Protein AF-A0A7V5QH76-F1 (afdb_monomer)

Solvent-accessible surface area (backbone atoms only — not comparable to full-atom values): 6100 Å² total; per-residue (Å²): 134,87,78,76,75,94,70,87,76,80,83,79,79,64,77,46,56,71,69,58,46,51,49,42,50,50,49,54,52,46,54,76,76,41,87,66,52,73,68,56,45,51,52,41,51,54,44,53,42,47,49,68,42,62,81,48,74,62,44,54,76,70,50,43,54,50,47,53,51,54,59,68,55,67,49,94,91,52,93,72,47,74,65,56,57,50,48,49,52,54,53,48,47,42,49,60,70,77,114

Mean predicted aligned error: 13.27 Å

Structure (mmCIF, N/CA/C/O backbone):
data_AF-A0A7V5QH76-F1
#
_entry.id   AF-A0A7V5QH76-F1
#
loop_
_atom_site.group_PDB
_atom_site.id
_atom_site.type_symbol
_atom_site.label_atom_id
_atom_site.label_alt_id
_atom_site.label_comp_id
_atom_site.label_asym_id
_atom_site.label_entity_id
_atom_site.label_seq_id
_atom_site.pdbx_PDB_ins_code
_atom_site.Cartn_x
_atom_site.Cartn_y
_atom_site.Cartn_z
_atom_site.occupancy
_atom_site.B_iso_or_equiv
_atom_site.auth_seq_id
_atom_site.auth_comp_id
_atom_site.auth_asym_id
_atom_site.auth_atom_id
_atom_site.pdbx_PDB_model_num
ATOM 1 N N . MET A 1 1 ? -36.792 8.369 13.057 1.00 39.12 1 MET A N 1
ATOM 2 C CA . MET A 1 1 ? -35.332 8.163 13.099 1.00 39.12 1 MET A CA 1
ATOM 3 C C . MET A 1 1 ? -35.024 7.132 12.037 1.00 39.12 1 MET A C 1
ATOM 5 O O . MET A 1 1 ? -35.362 5.971 12.222 1.00 39.12 1 MET A O 1
ATOM 9 N N . GLU A 1 2 ? -34.558 7.583 10.876 1.00 41.00 2 GLU A N 1
ATOM 10 C CA . GLU A 1 2 ? -34.213 6.697 9.765 1.00 41.00 2 GLU A CA 1
ATOM 11 C C . GLU A 1 2 ? -33.007 5.837 10.158 1.00 41.00 2 GLU A C 1
ATOM 13 O O . GLU A 1 2 ? -31.936 6.345 10.489 1.00 41.00 2 GLU A O 1
ATOM 18 N N . ASN A 1 3 ? -33.230 4.522 10.181 1.00 43.25 3 ASN A N 1
ATOM 19 C CA . ASN A 1 3 ? -32.194 3.508 10.299 1.00 43.25 3 ASN A CA 1
ATOM 20 C C . ASN A 1 3 ? -31.355 3.553 9.020 1.00 43.25 3 ASN A C 1
ATOM 22 O O . ASN A 1 3 ? -31.809 3.091 7.975 1.00 43.25 3 ASN A O 1
ATOM 26 N N . PHE A 1 4 ? -30.144 4.102 9.094 1.00 47.25 4 PHE A N 1
ATOM 27 C CA . PHE A 1 4 ? -29.165 3.912 8.027 1.00 47.25 4 PHE A CA 1
ATOM 28 C C . PHE A 1 4 ? -28.899 2.401 7.877 1.00 47.25 4 PHE A C 1
ATOM 30 O O . PHE A 1 4 ? -28.579 1.754 8.880 1.00 47.25 4 PHE A O 1
ATOM 37 N N . PRO A 1 5 ? -29.059 1.813 6.677 1.00 43.94 5 PRO A N 1
ATOM 38 C CA . PRO A 1 5 ? -28.852 0.385 6.477 1.00 43.94 5 PRO A CA 1
ATOM 39 C C . PRO A 1 5 ? -27.377 0.040 6.705 1.00 43.94 5 PRO A C 1
ATOM 41 O O . PRO A 1 5 ? -26.477 0.668 6.152 1.00 43.94 5 PRO A O 1
ATOM 44 N N . LYS A 1 6 ? -27.143 -0.961 7.557 1.00 52.66 6 LYS A N 1
ATOM 45 C CA . LYS A 1 6 ? -25.824 -1.422 8.021 1.00 52.66 6 LYS A CA 1
ATOM 46 C C . LYS A 1 6 ? -25.120 -2.363 7.026 1.00 52.66 6 LYS A C 1
ATOM 48 O O . LYS A 1 6 ? -24.166 -3.040 7.384 1.00 52.66 6 LYS A O 1
ATOM 53 N N . GLU A 1 7 ? -25.601 -2.425 5.794 1.00 58.88 7 GLU A N 1
ATOM 54 C CA . GLU A 1 7 ? -25.184 -3.352 4.740 1.00 58.88 7 GLU A CA 1
ATOM 55 C C . GLU A 1 7 ? -25.118 -2.483 3.475 1.00 58.88 7 GLU A C 1
ATOM 57 O O . GLU A 1 7 ? -26.094 -1.810 3.160 1.00 58.88 7 GLU A O 1
ATOM 62 N N . TYR A 1 8 ? -23.991 -2.255 2.803 1.00 41.72 8 TYR A N 1
ATOM 63 C CA . TYR A 1 8 ? -23.102 -3.208 2.147 1.00 41.72 8 TYR A CA 1
ATOM 64 C C . TYR A 1 8 ? -21.677 -2.625 2.102 1.00 41.72 8 TYR A C 1
ATOM 66 O O . TYR A 1 8 ? -21.413 -1.703 1.333 1.00 41.72 8 TYR A O 1
ATOM 74 N N . TYR A 1 9 ? -20.747 -3.180 2.874 1.00 46.94 9 TYR A N 1
ATOM 75 C CA . TYR A 1 9 ? -19.341 -3.189 2.471 1.00 46.94 9 TYR A CA 1
ATOM 76 C C . TYR A 1 9 ? -18.992 -4.649 2.221 1.00 46.94 9 TYR A C 1
ATOM 78 O O . TYR A 1 9 ? -19.159 -5.492 3.099 1.00 46.94 9 TYR A O 1
ATOM 86 N N . ASP A 1 10 ? -18.616 -4.953 0.982 1.00 45.78 10 ASP A N 1
ATOM 87 C CA . ASP A 1 10 ? -18.180 -6.279 0.571 1.00 45.78 10 ASP A CA 1
ATOM 88 C C . ASP A 1 10 ? -16.944 -6.628 1.419 1.00 45.78 10 ASP A C 1
ATOM 90 O O . ASP A 1 10 ? -15.870 -6.066 1.228 1.00 45.78 10 ASP A O 1
ATOM 94 N N . TYR A 1 11 ? -17.104 -7.506 2.414 1.00 47.59 11 TYR A N 1
ATOM 95 C CA . TYR A 1 11 ? -16.035 -7.960 3.320 1.00 47.59 11 TYR A CA 1
ATOM 96 C C . TYR A 1 11 ? -14.951 -8.793 2.605 1.00 47.59 11 TYR A C 1
ATOM 98 O O . TYR A 1 11 ? -14.116 -9.428 3.250 1.00 47.59 11 TYR A O 1
ATOM 106 N N . LYS A 1 12 ? -14.950 -8.824 1.269 1.00 48.75 12 LYS A N 1
ATOM 107 C CA . LYS A 1 12 ? -13.903 -9.458 0.481 1.00 48.75 12 LYS A CA 1
ATOM 108 C C . LYS A 1 12 ? -12.732 -8.486 0.323 1.00 48.75 12 LYS A C 1
ATOM 110 O O . LYS A 1 12 ? -12.777 -7.562 -0.478 1.00 48.75 12 LYS A O 1
ATOM 115 N N . GLU A 1 13 ? -11.688 -8.767 1.107 1.00 55.28 13 GLU A N 1
ATOM 116 C CA . GLU A 1 13 ? -10.290 -8.339 0.920 1.00 55.28 13 GLU A CA 1
ATOM 117 C C . GLU A 1 13 ? -9.880 -6.953 1.454 1.00 55.28 13 GLU A C 1
ATOM 119 O O . GLU A 1 13 ? -9.063 -6.269 0.841 1.00 55.28 13 GLU A O 1
ATOM 124 N N . SER A 1 14 ? -10.344 -6.546 2.645 1.00 58.44 14 SER A N 1
ATOM 125 C CA . SER A 1 14 ? -9.541 -5.581 3.417 1.00 58.44 14 SER A CA 1
ATOM 126 C C . SER A 1 14 ? -8.420 -6.329 4.148 1.00 58.44 14 SER A C 1
ATOM 128 O O . SER A 1 14 ? -8.718 -7.287 4.862 1.00 58.44 14 SER A O 1
ATOM 130 N N . PRO A 1 15 ? -7.145 -5.920 4.011 1.00 68.19 15 PRO A N 1
ATOM 131 C CA . PRO A 1 15 ? -6.042 -6.501 4.779 1.00 68.1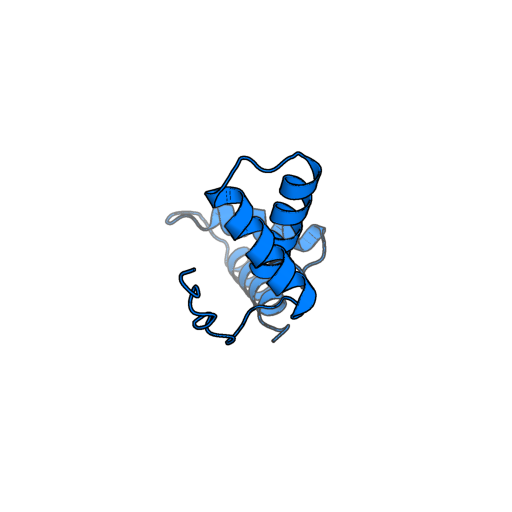9 15 PRO A CA 1
ATOM 132 C C . PRO A 1 15 ? -6.048 -6.060 6.254 1.00 68.19 15 PRO A C 1
ATOM 134 O O . PRO A 1 15 ? -5.203 -6.506 7.028 1.00 68.19 15 PRO A O 1
ATOM 137 N N . LEU A 1 16 ? -6.964 -5.166 6.649 1.00 76.81 16 LEU A N 1
ATOM 138 C CA . LEU A 1 16 ? -7.105 -4.705 8.025 1.00 76.81 16 LEU A CA 1
ATOM 139 C C . LEU A 1 16 ? -7.876 -5.710 8.891 1.00 76.81 16 LEU A C 1
ATOM 141 O O . LEU A 1 16 ? -8.855 -6.299 8.427 1.00 76.81 16 LEU A O 1
ATOM 145 N N . PRO A 1 17 ? -7.512 -5.858 10.177 1.00 80.62 17 PRO A N 1
ATOM 146 C CA . PRO A 1 17 ? -8.362 -6.553 11.128 1.00 80.62 17 PRO A CA 1
ATOM 147 C C . PRO A 1 17 ? -9.703 -5.811 11.306 1.00 80.62 17 PRO A C 1
ATOM 149 O O . PRO A 1 17 ? -9.763 -4.589 11.133 1.00 80.62 17 PRO A O 1
ATOM 152 N N . PRO A 1 18 ? -10.782 -6.517 11.697 1.00 81.12 18 PRO A N 1
ATOM 153 C CA . PRO A 1 18 ? -12.136 -5.956 11.750 1.00 81.12 18 PRO A CA 1
ATOM 154 C C . PRO A 1 18 ? -12.267 -4.679 12.589 1.00 81.12 18 PRO A C 1
ATOM 156 O O . PRO A 1 18 ? -12.987 -3.764 12.200 1.00 81.12 18 PRO A O 1
ATOM 159 N N . GLU A 1 19 ? -11.552 -4.597 13.713 1.00 85.06 19 GLU A N 1
ATOM 160 C CA . GLU A 1 19 ? -11.568 -3.433 14.610 1.00 85.06 19 GLU A CA 1
ATOM 161 C C . GLU A 1 19 ? -10.957 -2.189 13.943 1.00 85.06 19 GLU A C 1
ATOM 163 O O . GLU A 1 19 ? -11.548 -1.113 13.968 1.00 85.06 19 GLU A O 1
ATOM 168 N N . GLU A 1 20 ? -9.815 -2.343 13.265 1.00 85.56 20 GLU A N 1
ATOM 169 C CA . GLU A 1 20 ? -9.154 -1.255 12.530 1.00 85.56 20 GLU A CA 1
ATOM 170 C C . GLU A 1 20 ? -9.950 -0.837 11.285 1.00 85.56 20 GLU A C 1
ATOM 172 O O . GLU A 1 20 ? -9.956 0.335 10.902 1.00 85.56 20 GLU A O 1
ATOM 177 N N . GLN A 1 21 ? -10.659 -1.777 10.658 1.00 82.50 21 GLN A N 1
ATOM 178 C CA . GLN A 1 21 ? -11.542 -1.479 9.536 1.00 82.50 21 GLN A CA 1
ATOM 179 C C . GLN A 1 21 ? -12.799 -0.713 9.981 1.00 82.50 21 GLN A C 1
ATOM 181 O O . GLN A 1 21 ? -13.210 0.240 9.313 1.00 82.50 21 GLN A O 1
ATOM 186 N N . GLU A 1 22 ? -13.403 -1.092 11.112 1.00 87.81 22 GLU A N 1
ATOM 187 C CA . GLU A 1 22 ? -14.519 -0.352 11.711 1.00 87.81 22 GLU A CA 1
ATOM 188 C C . GLU A 1 22 ? -14.085 1.067 12.109 1.00 87.81 22 GLU A C 1
ATOM 190 O O . GLU A 1 22 ? -14.791 2.037 11.822 1.00 87.81 22 GLU A O 1
ATOM 195 N N . GLU A 1 23 ? -12.884 1.209 12.672 1.00 90.38 23 GLU A N 1
ATOM 196 C CA . GLU A 1 23 ? -12.291 2.502 13.010 1.00 90.38 23 GLU A CA 1
ATOM 197 C C . GLU A 1 23 ? -12.082 3.387 11.766 1.00 90.38 23 GLU A C 1
ATOM 199 O O . GLU A 1 23 ? -12.509 4.545 11.743 1.00 90.38 23 GLU A O 1
ATOM 204 N N . LEU A 1 24 ? -11.512 2.837 10.687 1.00 90.50 24 LEU A N 1
ATOM 205 C CA . LEU A 1 24 ? -11.330 3.552 9.421 1.00 90.50 24 LEU A CA 1
ATOM 206 C C . LEU A 1 24 ? -12.667 4.008 8.822 1.00 90.50 24 LEU A C 1
ATOM 208 O O . LEU A 1 24 ? -12.781 5.134 8.331 1.00 90.50 24 LEU A O 1
ATOM 212 N N . ASN A 1 25 ? -13.694 3.162 8.880 1.00 87.31 25 ASN A N 1
ATOM 213 C CA . ASN A 1 25 ? -15.030 3.500 8.394 1.00 87.31 25 ASN A CA 1
ATOM 214 C C . ASN A 1 25 ? -15.692 4.602 9.231 1.00 87.31 25 ASN A C 1
ATOM 216 O O . ASN A 1 25 ? -16.319 5.504 8.667 1.00 87.31 25 ASN A O 1
ATOM 220 N N . ASN A 1 26 ? -15.508 4.583 10.552 1.00 90.62 26 ASN A N 1
ATOM 221 C CA . ASN A 1 26 ? -15.959 5.667 11.420 1.00 90.62 26 ASN A CA 1
ATOM 222 C C . ASN A 1 26 ? -15.259 6.987 11.072 1.00 90.62 26 ASN A C 1
ATOM 224 O O . ASN A 1 26 ? -15.930 8.005 10.919 1.00 90.62 26 ASN A O 1
ATOM 228 N N . LEU A 1 27 ? -13.943 6.977 10.846 1.00 92.62 27 LEU A N 1
ATOM 229 C CA . LEU A 1 27 ? -13.198 8.175 10.441 1.00 92.62 27 LEU A CA 1
ATOM 230 C C . LEU A 1 27 ? -13.641 8.705 9.067 1.00 92.62 27 LEU A C 1
ATOM 232 O O . LEU A 1 27 ? -13.805 9.915 8.907 1.00 92.62 27 LEU A O 1
ATOM 236 N N . ARG A 1 28 ? -13.915 7.821 8.094 1.00 89.38 28 ARG A N 1
ATOM 237 C CA . ARG A 1 28 ? -14.511 8.198 6.794 1.00 89.38 28 ARG A CA 1
ATOM 238 C C . ARG A 1 28 ? -15.847 8.900 6.978 1.00 89.38 28 ARG A C 1
ATOM 240 O O . ARG A 1 28 ? -16.090 9.928 6.357 1.00 89.38 28 ARG A O 1
ATOM 247 N N . ARG A 1 29 ? -16.706 8.354 7.839 1.00 89.62 29 ARG A N 1
ATOM 248 C CA . ARG A 1 29 ? -18.013 8.937 8.136 1.00 89.62 29 ARG A CA 1
ATOM 249 C C . ARG A 1 29 ? -17.875 10.315 8.785 1.00 89.62 29 ARG A C 1
ATOM 251 O O . ARG A 1 29 ? -18.506 11.256 8.318 1.00 89.62 29 ARG A O 1
ATOM 258 N N . ILE A 1 30 ? -17.005 10.457 9.785 1.00 88.75 30 ILE A N 1
ATOM 259 C CA . ILE A 1 30 ? -16.745 11.747 10.439 1.00 88.75 30 ILE A CA 1
ATOM 260 C C . ILE A 1 30 ? -16.257 12.774 9.416 1.00 88.75 30 ILE A C 1
ATOM 262 O O . ILE A 1 30 ? -16.730 13.902 9.454 1.00 88.75 30 ILE A O 1
ATOM 266 N N . GLN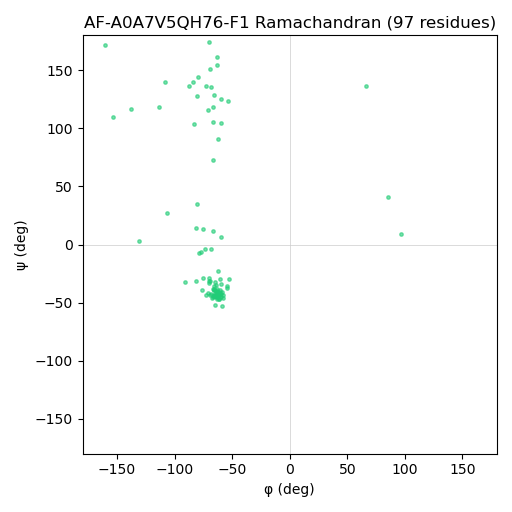 A 1 31 ? -15.395 12.388 8.469 1.00 85.19 31 GLN A N 1
ATOM 267 C CA . GLN A 1 31 ? -14.900 13.274 7.409 1.00 85.19 31 GLN A CA 1
ATOM 268 C C . GLN A 1 31 ? -16.020 13.836 6.509 1.00 85.19 31 GLN A C 1
ATOM 270 O O . GLN A 1 31 ? -15.885 14.939 5.980 1.00 85.19 31 GLN A O 1
ATOM 275 N N . PHE A 1 32 ? -17.127 13.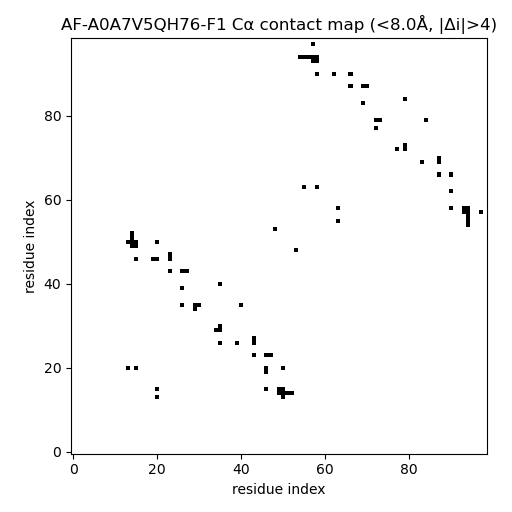103 6.333 1.00 85.38 32 PHE A N 1
ATOM 276 C CA . PHE A 1 32 ? -18.314 13.607 5.632 1.00 85.38 32 PHE A CA 1
ATOM 277 C C . PHE A 1 32 ? -19.132 14.590 6.477 1.00 85.38 32 PHE A C 1
ATOM 279 O O . PHE A 1 32 ? -19.802 15.458 5.921 1.00 85.38 32 PHE A O 1
ATOM 286 N N . GLU A 1 33 ? -19.103 14.448 7.802 1.00 90.25 33 GLU A N 1
ATOM 287 C CA . GLU A 1 33 ? -19.892 15.258 8.734 1.00 90.25 33 GLU A CA 1
ATOM 288 C C . GLU A 1 33 ? -19.134 16.520 9.199 1.00 90.25 33 GLU A C 1
ATOM 290 O O . GLU A 1 33 ? -19.756 17.556 9.438 1.00 90.25 33 GLU A O 1
ATOM 295 N N . ARG A 1 34 ? -17.798 16.461 9.314 1.00 90.62 34 ARG A N 1
ATOM 296 C CA . ARG A 1 34 ? -16.922 17.567 9.733 1.00 90.62 34 ARG A CA 1
ATOM 297 C C . ARG A 1 34 ? -15.461 17.368 9.318 1.00 90.62 34 ARG A C 1
ATOM 299 O O . ARG A 1 34 ? -15.039 16.290 8.916 1.00 90.62 34 ARG A O 1
ATOM 306 N N . GLU A 1 35 ? -14.653 18.407 9.512 1.00 92.38 35 GLU A N 1
ATOM 307 C CA . GLU A 1 35 ? -13.198 18.293 9.403 1.00 92.38 35 GLU A CA 1
ATOM 308 C C . GLU A 1 35 ? -12.621 17.426 10.542 1.00 92.38 35 GLU A C 1
ATOM 310 O O . GLU A 1 35 ? -13.020 17.545 11.710 1.00 92.38 35 GLU A O 1
ATOM 315 N N . LEU A 1 36 ? -11.695 16.528 10.184 1.00 92.62 36 LEU A N 1
ATOM 316 C CA . LEU A 1 36 ? -10.953 15.698 11.134 1.00 92.62 36 LEU A CA 1
ATOM 317 C C . LEU A 1 36 ? -9.930 16.558 11.871 1.00 92.62 36 LEU A C 1
ATOM 319 O O . LEU A 1 36 ? -9.208 17.339 11.248 1.00 92.62 36 LEU A O 1
ATOM 323 N N . ASN A 1 37 ? -9.828 16.373 13.185 1.00 92.75 37 ASN A N 1
ATOM 324 C CA . ASN A 1 37 ? -8.745 16.978 13.947 1.00 92.75 37 ASN A CA 1
ATOM 325 C C . ASN A 1 37 ? -7.397 16.305 13.612 1.00 92.75 37 ASN A C 1
ATOM 327 O O . ASN A 1 37 ? -7.331 15.334 12.855 1.00 92.75 37 ASN A O 1
ATOM 331 N N . GLU A 1 38 ? -6.301 16.834 14.154 1.00 90.38 38 GLU A N 1
ATOM 332 C CA . GLU A 1 38 ? -4.955 16.346 13.842 1.00 90.38 38 GLU A CA 1
ATOM 333 C C . GLU A 1 38 ? -4.762 14.854 14.168 1.00 90.38 38 GLU A C 1
ATOM 335 O O . GLU A 1 38 ? -4.241 14.114 13.333 1.00 90.38 38 GLU A O 1
ATOM 340 N N . GLU A 1 39 ? -5.239 14.392 15.325 1.00 92.31 39 GLU A N 1
ATOM 341 C CA . GLU A 1 39 ? -5.128 12.992 15.754 1.00 92.31 39 GLU A CA 1
ATOM 342 C C . GLU A 1 39 ? -5.976 12.061 14.876 1.00 92.31 39 GLU A C 1
ATOM 344 O O . GLU A 1 39 ? -5.487 11.045 14.379 1.00 92.31 39 GLU A O 1
ATOM 349 N N . GLU A 1 40 ? -7.223 12.445 14.599 1.00 91.31 40 GLU A N 1
ATOM 350 C CA . GLU A 1 40 ? -8.135 11.715 13.713 1.00 91.31 40 GLU A CA 1
ATOM 351 C C . GLU A 1 40 ? -7.575 11.616 12.293 1.00 91.31 40 GLU A C 1
ATOM 353 O O . GLU A 1 40 ? -7.673 10.577 11.640 1.00 91.31 40 GLU A O 1
ATOM 358 N N . ARG A 1 41 ? -6.948 12.691 11.811 1.00 89.69 41 ARG A N 1
ATOM 359 C CA . ARG A 1 41 ? -6.333 12.741 10.487 1.00 89.69 41 ARG A CA 1
ATOM 360 C C . ARG A 1 41 ? -5.103 11.842 10.403 1.00 89.69 41 ARG A C 1
ATOM 362 O O . ARG A 1 41 ? -4.949 11.141 9.405 1.00 89.69 41 ARG A O 1
ATOM 369 N N . GLN A 1 42 ? -4.244 11.840 11.422 1.00 89.75 42 GLN A N 1
ATOM 370 C CA . GLN A 1 42 ? -3.096 10.928 11.491 1.00 89.75 42 GLN A CA 1
ATOM 371 C C . GLN A 1 42 ? -3.560 9.472 11.504 1.00 89.75 42 GLN A C 1
ATOM 373 O O . GLN A 1 42 ? -3.090 8.660 10.705 1.00 89.75 42 GLN A O 1
ATOM 378 N N . ARG A 1 43 ? -4.554 9.160 12.340 1.00 87.81 43 ARG A N 1
ATOM 379 C CA . ARG A 1 43 ? -5.107 7.812 12.458 1.00 87.81 43 ARG A CA 1
ATOM 380 C C . ARG A 1 43 ? -5.775 7.342 11.166 1.00 87.81 43 ARG A C 1
ATOM 382 O O . ARG A 1 43 ? -5.545 6.222 10.718 1.00 87.81 43 ARG A O 1
ATOM 389 N N . PHE A 1 44 ? -6.517 8.229 10.505 1.00 90.81 44 PHE A N 1
ATOM 390 C CA . PHE A 1 44 ? -7.115 7.972 9.198 1.00 90.81 44 PHE A CA 1
ATOM 391 C C . PHE A 1 44 ? -6.062 7.670 8.127 1.00 90.81 44 PHE A C 1
ATOM 393 O O . PHE A 1 44 ? -6.252 6.759 7.318 1.00 90.81 44 PHE A O 1
ATOM 400 N N . LEU A 1 45 ? -4.953 8.417 8.108 1.00 86.00 45 LEU A N 1
ATOM 401 C CA . LEU A 1 45 ? -3.849 8.187 7.175 1.00 86.00 45 LEU A CA 1
ATOM 402 C C . LEU A 1 45 ? -3.161 6.847 7.436 1.00 86.00 45 LEU A C 1
ATOM 404 O O . LEU A 1 45 ? -2.910 6.117 6.481 1.00 86.00 45 LEU A O 1
ATOM 408 N N . GLU A 1 46 ? -2.893 6.512 8.699 1.00 87.25 46 GLU A N 1
ATOM 409 C CA . GLU A 1 46 ? -2.291 5.232 9.084 1.00 87.25 46 GLU A CA 1
ATOM 410 C C . GLU A 1 46 ? -3.161 4.054 8.627 1.00 87.25 46 GLU A C 1
ATOM 412 O O . GLU A 1 46 ? -2.696 3.169 7.906 1.00 87.25 46 GLU A O 1
ATOM 417 N N . LEU A 1 47 ? -4.446 4.076 8.985 1.00 86.94 47 LEU A N 1
ATOM 418 C CA . LEU A 1 47 ? -5.390 3.019 8.635 1.00 86.94 47 LEU A CA 1
ATOM 419 C C . LEU A 1 47 ? -5.626 2.943 7.123 1.00 86.94 47 LEU A C 1
ATOM 421 O O . LEU A 1 47 ? -5.646 1.854 6.563 1.00 86.94 47 LEU A O 1
ATOM 425 N N . SER A 1 48 ? -5.710 4.081 6.427 1.00 83.69 48 SER A N 1
ATOM 426 C CA . SER A 1 48 ? -5.822 4.107 4.961 1.00 83.69 48 SER A CA 1
ATOM 427 C C . SER A 1 48 ? -4.577 3.55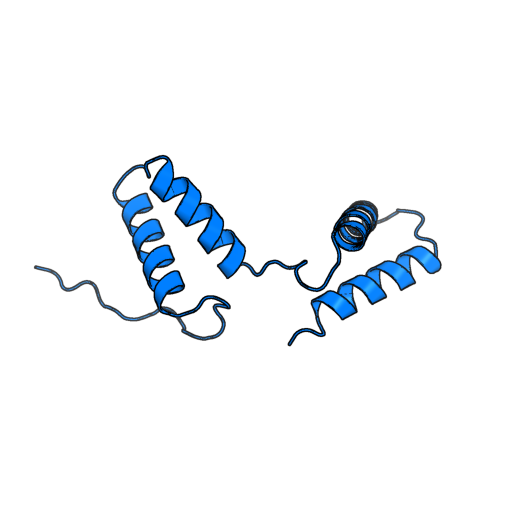6 4.258 1.00 83.69 48 SER A C 1
ATOM 429 O O . SER A 1 48 ? -4.687 3.006 3.163 1.00 83.69 48 SER A O 1
ATOM 431 N N . GLN A 1 49 ? -3.384 3.721 4.838 1.00 79.75 49 GLN A N 1
ATOM 432 C CA . GLN A 1 49 ? -2.151 3.135 4.302 1.00 79.75 49 GLN A CA 1
ATOM 433 C C . GLN A 1 49 ? -2.115 1.624 4.519 1.00 79.75 49 GLN A C 1
ATOM 435 O O . GLN A 1 49 ? -1.789 0.888 3.589 1.00 79.75 49 GLN A O 1
ATOM 440 N N . LYS A 1 50 ? -2.502 1.165 5.713 1.00 78.00 50 LYS A N 1
ATOM 441 C CA . LYS A 1 50 ? -2.638 -0.260 6.023 1.00 78.00 50 LYS A CA 1
ATOM 442 C C . LYS A 1 50 ? -3.703 -0.937 5.147 1.00 78.00 50 LYS A C 1
ATOM 444 O O . LYS A 1 50 ? -3.429 -1.994 4.594 1.00 78.00 50 LYS A O 1
ATOM 449 N N . GLU A 1 51 ? -4.863 -0.304 4.934 1.00 77.62 51 GLU A N 1
ATOM 450 C CA . GLU A 1 51 ? -5.942 -0.815 4.066 1.00 77.62 51 GLU A CA 1
ATOM 451 C C . GLU A 1 51 ? -5.504 -0.933 2.602 1.00 77.62 51 GLU A C 1
ATOM 453 O O . GLU A 1 51 ? -5.826 -1.906 1.928 1.00 77.62 51 GLU A O 1
ATOM 458 N N . LYS A 1 52 ? -4.708 0.020 2.102 1.00 67.00 52 LYS A N 1
ATOM 459 C CA . LYS A 1 52 ? -4.124 -0.058 0.751 1.00 67.00 52 LYS A CA 1
ATOM 460 C C . LYS A 1 52 ? -3.067 -1.158 0.606 1.00 67.00 52 LYS A C 1
ATOM 462 O O . LYS A 1 52 ? -2.559 -1.351 -0.504 1.00 67.00 52 LYS A O 1
ATOM 467 N N . GLY A 1 53 ? -2.746 -1.843 1.706 1.00 59.00 53 GLY A N 1
ATOM 468 C CA . GLY A 1 53 ? -1.559 -2.652 1.875 1.00 59.00 53 GLY A CA 1
ATOM 469 C C . GLY A 1 53 ? -0.328 -1.756 1.857 1.00 59.00 53 GLY A C 1
ATOM 470 O O . GLY A 1 53 ? -0.160 -0.904 0.977 1.00 59.00 53 GLY A O 1
ATOM 471 N N . ASN A 1 54 ? 0.613 -1.988 2.766 1.00 55.47 54 ASN A N 1
ATOM 472 C CA . ASN A 1 54 ? 1.987 -1.624 2.459 1.00 55.47 54 ASN A CA 1
ATOM 473 C C . ASN A 1 54 ? 2.386 -2.479 1.250 1.00 55.47 54 ASN A C 1
ATOM 475 O O . ASN A 1 54 ? 2.895 -3.586 1.404 1.00 55.47 54 ASN A O 1
ATOM 479 N N . LYS A 1 55 ? 2.180 -1.970 0.028 1.00 56.97 55 LYS A N 1
ATOM 480 C CA . LYS A 1 55 ? 2.545 -2.632 -1.243 1.00 56.97 55 LYS A CA 1
ATOM 481 C C . LYS A 1 55 ? 4.044 -2.918 -1.370 1.00 56.97 55 LYS A C 1
ATOM 483 O O . LYS A 1 55 ? 4.505 -3.306 -2.428 1.00 56.97 55 LYS A O 1
ATOM 488 N N . GLU A 1 56 ? 4.798 -2.665 -0.308 1.00 59.38 56 GLU A N 1
ATOM 489 C CA . GLU A 1 56 ? 6.235 -2.747 -0.178 1.00 59.38 56 GLU A CA 1
ATOM 490 C C . GLU A 1 56 ? 6.673 -3.536 1.074 1.00 59.38 56 GLU A C 1
ATOM 492 O O . GLU A 1 56 ? 7.865 -3.634 1.343 1.00 59.38 56 GLU A O 1
ATOM 497 N N . GLU A 1 57 ? 5.756 -4.105 1.869 1.00 61.62 57 GLU A N 1
ATOM 498 C CA . GLU A 1 57 ? 6.088 -4.762 3.147 1.00 61.62 57 GLU A CA 1
ATOM 499 C C . GLU A 1 57 ? 7.012 -5.988 3.002 1.00 61.62 57 GLU A C 1
ATOM 501 O O . GLU A 1 57 ? 7.723 -6.344 3.943 1.00 61.62 57 GLU A O 1
ATOM 506 N N . GLY A 1 58 ? 7.033 -6.609 1.816 1.00 63.88 58 GLY A N 1
ATOM 507 C CA . GLY A 1 58 ? 7.932 -7.711 1.451 1.00 63.88 58 GLY A CA 1
ATOM 508 C C . GLY A 1 58 ? 9.361 -7.294 1.084 1.00 63.88 58 GLY A C 1
ATOM 509 O O . GLY A 1 58 ? 10.213 -8.161 0.898 1.00 63.88 58 GLY A O 1
ATOM 510 N N . LEU A 1 59 ? 9.634 -5.992 0.986 1.00 75.12 59 LEU A N 1
ATOM 511 C CA . LEU A 1 59 ? 10.936 -5.444 0.612 1.00 75.12 59 LEU A CA 1
ATOM 512 C C . LEU A 1 59 ? 11.622 -4.808 1.823 1.00 75.12 59 LEU A C 1
ATOM 514 O O . LEU A 1 59 ? 10.995 -4.108 2.622 1.00 75.12 59 LEU A O 1
ATOM 518 N N . SER A 1 60 ? 12.933 -5.003 1.939 1.00 81.38 60 SER A N 1
ATOM 519 C CA . SER A 1 60 ? 13.769 -4.199 2.839 1.00 81.38 60 SER A CA 1
ATOM 520 C C . SER A 1 60 ? 13.771 -2.722 2.420 1.00 81.38 60 SER A C 1
ATOM 522 O O . SER A 1 60 ? 13.470 -2.397 1.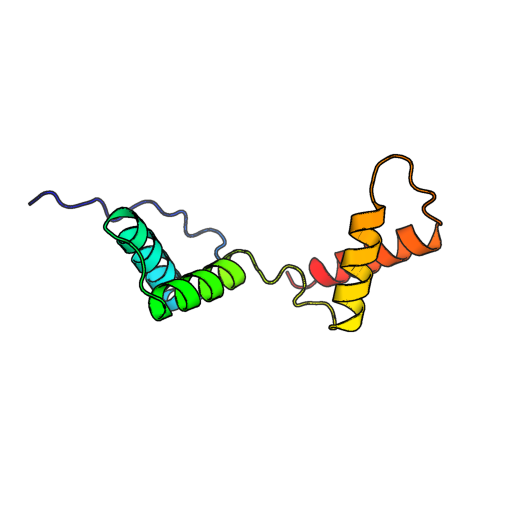275 1.00 81.38 60 SER A O 1
ATOM 524 N N . GLU A 1 61 ? 14.144 -1.795 3.308 1.00 78.19 61 GLU A N 1
ATOM 525 C CA . GLU A 1 61 ? 14.183 -0.354 2.980 1.00 78.19 61 GLU A CA 1
ATOM 526 C C . GLU A 1 61 ? 15.038 -0.029 1.740 1.00 78.19 61 GLU A C 1
ATOM 528 O O . GLU A 1 61 ? 14.675 0.826 0.924 1.00 78.19 61 GLU A O 1
ATOM 533 N N . THR A 1 62 ? 16.142 -0.756 1.551 1.00 81.62 62 THR A N 1
ATOM 534 C CA . THR A 1 62 ? 16.995 -0.647 0.360 1.00 81.62 62 THR A CA 1
ATOM 535 C C . THR A 1 62 ? 16.261 -1.107 -0.899 1.00 81.62 62 THR A C 1
ATOM 537 O O . THR A 1 62 ? 16.291 -0.424 -1.919 1.00 81.62 62 THR A O 1
ATOM 540 N N . GLU A 1 63 ? 15.537 -2.220 -0.821 1.00 82.56 63 GLU A N 1
ATOM 541 C CA . GLU A 1 63 ? 14.758 -2.763 -1.936 1.00 82.56 63 GLU A CA 1
ATOM 542 C C . GLU A 1 63 ? 13.532 -1.912 -2.274 1.00 82.56 63 GLU A C 1
ATOM 544 O O . GLU A 1 63 ? 13.195 -1.780 -3.445 1.00 82.56 63 GLU A O 1
ATOM 549 N N . LYS A 1 64 ? 12.897 -1.276 -1.282 1.00 82.25 64 LYS A N 1
ATOM 550 C CA . LYS A 1 64 ? 11.838 -0.278 -1.513 1.00 82.25 64 LYS A CA 1
ATOM 551 C C . LYS A 1 64 ? 12.372 0.898 -2.322 1.00 82.25 64 LYS A C 1
ATOM 553 O O . LYS A 1 64 ? 11.758 1.346 -3.287 1.00 82.25 64 LYS A O 1
ATOM 558 N N . THR A 1 65 ? 13.550 1.390 -1.943 1.00 82.44 65 THR A N 1
ATOM 559 C CA . THR A 1 65 ? 14.205 2.501 -2.642 1.00 82.44 65 THR A CA 1
ATOM 560 C C . THR A 1 65 ? 14.542 2.120 -4.083 1.00 82.44 65 THR A C 1
ATOM 562 O O . THR A 1 65 ? 14.238 2.880 -5.003 1.00 82.44 65 THR A O 1
ATOM 565 N N . GLU A 1 66 ? 15.095 0.925 -4.287 1.00 84.75 66 GLU A N 1
ATOM 566 C CA . GLU A 1 66 ? 15.420 0.380 -5.607 1.00 8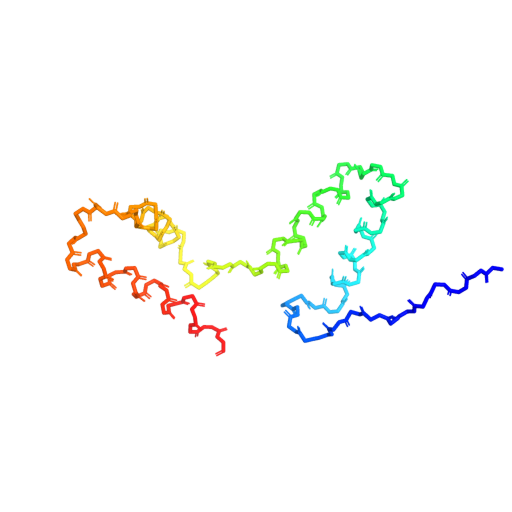4.75 66 GLU A CA 1
ATO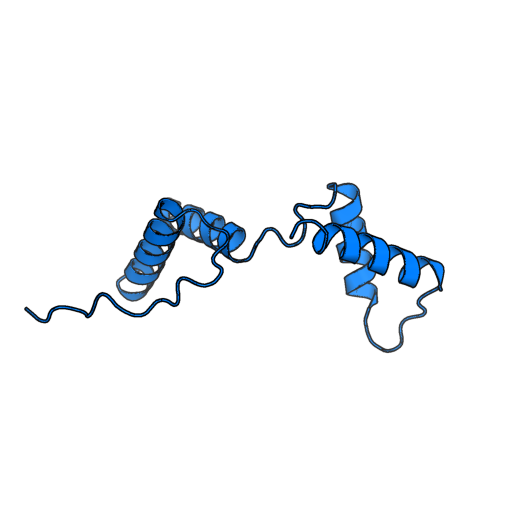M 567 C C . GLU A 1 66 ? 14.165 0.159 -6.467 1.00 84.75 66 GLU A C 1
ATOM 569 O O . GLU A 1 66 ? 14.114 0.598 -7.615 1.00 84.75 66 GLU A O 1
ATOM 574 N N . TYR A 1 67 ? 13.110 -0.428 -5.899 1.00 84.88 67 TYR A N 1
ATOM 575 C CA . TYR A 1 67 ? 11.838 -0.660 -6.582 1.00 84.88 67 TYR A CA 1
ATOM 576 C C . TYR A 1 67 ? 11.194 0.644 -7.058 1.00 84.88 67 TYR A C 1
ATOM 578 O O . TYR A 1 67 ? 10.728 0.734 -8.196 1.00 84.88 67 TYR A O 1
ATOM 586 N N . ARG A 1 68 ? 11.210 1.686 -6.218 1.00 81.75 68 ARG A N 1
ATOM 587 C CA . ARG A 1 68 ? 10.696 3.016 -6.574 1.00 81.75 68 ARG A CA 1
ATOM 588 C C . ARG A 1 68 ? 11.518 3.680 -7.674 1.00 81.75 68 ARG A C 1
ATOM 590 O O . ARG A 1 68 ? 10.930 4.341 -8.527 1.00 81.75 68 ARG A O 1
ATOM 597 N N . GLN A 1 69 ? 12.844 3.535 -7.659 1.00 83.62 69 GLN A N 1
ATOM 598 C CA . GLN A 1 69 ? 13.711 4.071 -8.715 1.00 83.62 69 GLN A CA 1
ATOM 599 C C . GLN A 1 69 ? 13.439 3.371 -10.048 1.00 83.62 69 GLN A C 1
ATOM 601 O O . GLN A 1 69 ? 13.099 4.043 -11.018 1.00 83.62 69 GLN A O 1
ATOM 606 N N . LEU A 1 70 ? 13.461 2.036 -10.061 1.00 84.75 70 LEU A N 1
ATOM 607 C CA . LEU A 1 70 ? 13.197 1.245 -11.263 1.00 84.75 70 LEU A CA 1
ATOM 608 C C . LEU A 1 70 ? 11.782 1.488 -11.806 1.00 84.75 70 LEU A C 1
ATOM 610 O O . LEU A 1 70 ? 11.618 1.689 -13.002 1.00 84.75 70 LEU A O 1
ATOM 614 N N . SER A 1 71 ? 10.766 1.563 -10.940 1.00 78.44 71 SER A N 1
ATOM 615 C CA . SER A 1 71 ? 9.384 1.852 -11.362 1.00 78.44 71 SER A CA 1
ATOM 616 C C . SER A 1 71 ? 9.231 3.248 -11.974 1.00 78.44 71 SER A C 1
ATOM 618 O O . SER A 1 71 ? 8.450 3.430 -12.901 1.00 78.44 71 SER A O 1
ATOM 620 N N . ARG A 1 72 ? 9.979 4.250 -11.489 1.00 75.31 72 ARG A N 1
ATOM 621 C CA . ARG A 1 72 ? 9.993 5.599 -12.087 1.00 75.31 72 ARG A CA 1
ATOM 622 C C . ARG A 1 72 ? 10.690 5.624 -13.442 1.00 75.31 72 ARG A C 1
ATOM 624 O O . ARG A 1 72 ? 10.312 6.419 -14.292 1.00 75.31 72 ARG A O 1
ATOM 631 N N . GLU A 1 73 ? 11.688 4.766 -13.633 1.00 72.94 73 GLU A N 1
ATOM 632 C CA . GLU A 1 73 ? 12.354 4.554 -14.919 1.00 72.94 73 GLU A CA 1
ATOM 633 C C . GLU A 1 73 ? 11.516 3.695 -15.885 1.00 72.94 73 GLU A C 1
ATOM 635 O O . GLU A 1 73 ? 11.908 3.536 -17.033 1.00 72.94 73 GLU A O 1
ATOM 640 N N . GLN A 1 74 ? 10.378 3.124 -15.467 1.00 65.31 74 GLN A N 1
ATOM 641 C CA . GLN A 1 74 ? 9.491 2.309 -16.314 1.00 65.31 74 GLN A CA 1
ATOM 642 C C . GLN A 1 74 ? 8.566 3.163 -17.205 1.00 65.31 74 GLN A C 1
ATOM 644 O O . GLN A 1 74 ? 7.408 2.821 -17.434 1.00 65.31 74 GLN A O 1
ATOM 649 N N . ILE A 1 75 ? 9.047 4.313 -17.676 1.00 60.41 75 ILE A N 1
ATOM 650 C CA . ILE A 1 75 ? 8.329 5.140 -18.649 1.00 60.41 75 ILE A CA 1
ATOM 651 C C . ILE A 1 75 ? 8.628 4.586 -20.048 1.00 60.41 75 ILE A C 1
ATOM 653 O O . ILE A 1 75 ? 9.756 4.177 -20.336 1.00 60.41 75 ILE A O 1
ATOM 657 N N . ASP A 1 76 ? 7.619 4.554 -20.916 1.00 49.78 76 ASP A N 1
ATOM 658 C CA . ASP A 1 76 ? 7.753 4.104 -22.304 1.00 49.78 76 ASP A CA 1
ATOM 659 C C . ASP A 1 76 ? 8.879 4.883 -23.017 1.00 49.78 76 ASP A C 1
ATOM 661 O O . ASP A 1 76 ? 8.877 6.116 -23.030 1.00 49.78 76 ASP A O 1
ATOM 665 N N . GLY A 1 77 ? 9.870 4.169 -23.563 1.00 56.81 77 GLY A N 1
ATOM 666 C CA . GLY A 1 77 ? 11.045 4.760 -24.224 1.00 56.81 77 GLY A CA 1
ATOM 667 C C . GLY A 1 77 ? 12.315 4.893 -23.370 1.00 56.81 77 GLY A C 1
ATOM 668 O O . GLY A 1 77 ? 13.273 5.517 -23.821 1.00 56.81 77 GLY A O 1
ATOM 669 N N . THR A 1 78 ? 12.356 4.313 -22.167 1.00 60.28 78 THR A N 1
ATOM 670 C CA . THR A 1 78 ? 13.565 4.304 -21.320 1.00 60.28 78 THR A CA 1
ATOM 671 C C . THR A 1 78 ? 14.472 3.108 -21.653 1.00 60.28 78 THR A C 1
ATOM 673 O O . THR A 1 78 ? 13.980 1.988 -21.796 1.00 60.28 78 THR A O 1
ATOM 676 N N . ASP A 1 79 ? 15.795 3.319 -21.738 1.00 67.88 79 ASP A N 1
ATOM 677 C CA . ASP A 1 79 ? 16.825 2.282 -21.959 1.00 67.88 79 ASP A CA 1
ATOM 678 C C . ASP A 1 79 ? 16.944 1.318 -20.764 1.00 67.88 79 ASP A C 1
ATOM 680 O O . ASP A 1 79 ? 17.888 1.341 -19.964 1.00 67.88 79 ASP A O 1
ATOM 684 N N . TRP A 1 80 ? 15.953 0.449 -20.606 1.00 80.25 80 TRP A N 1
ATOM 685 C CA . TRP A 1 80 ? 16.015 -0.640 -19.649 1.00 80.25 80 TRP A CA 1
ATOM 686 C C . TRP A 1 80 ? 17.005 -1.694 -20.110 1.00 80.25 80 TRP A C 1
ATOM 688 O O . TRP A 1 80 ? 16.800 -2.393 -21.103 1.00 80.25 80 TRP A O 1
ATOM 698 N N . THR A 1 81 ? 18.070 -1.865 -19.333 1.00 81.88 81 THR A N 1
ATOM 699 C CA . THR A 1 81 ? 18.934 -3.025 -19.506 1.00 81.88 81 THR A CA 1
ATOM 700 C C . THR A 1 81 ? 18.188 -4.295 -19.074 1.00 81.88 81 THR A C 1
ATOM 702 O O . THR A 1 81 ? 17.344 -4.247 -18.168 1.00 81.88 81 THR A O 1
ATOM 705 N N . PRO A 1 82 ? 18.512 -5.463 -19.658 1.00 82.19 82 PRO A N 1
ATOM 706 C CA . PRO A 1 82 ? 17.936 -6.743 -19.240 1.00 82.19 82 PRO A CA 1
ATOM 707 C C . PRO A 1 82 ? 18.079 -7.019 -17.734 1.00 82.19 82 PRO A C 1
ATOM 709 O O . PRO A 1 82 ? 17.232 -7.677 -17.133 1.00 82.19 82 PRO A O 1
ATOM 712 N N . GLU A 1 83 ? 19.128 -6.487 -17.105 1.00 85.06 83 GLU A N 1
ATOM 713 C CA . GLU A 1 83 ? 19.373 -6.603 -15.667 1.00 85.06 83 GLU A CA 1
ATOM 714 C C . GLU A 1 83 ? 18.363 -5.805 -14.832 1.00 85.06 83 GLU A C 1
ATOM 716 O O . GLU A 1 83 ? 17.818 -6.346 -13.870 1.00 85.06 83 GLU A O 1
ATOM 721 N N . LYS A 1 84 ? 18.035 -4.565 -15.229 1.00 82.50 84 LYS A N 1
ATOM 722 C CA . LYS A 1 84 ? 16.996 -3.751 -14.569 1.00 82.50 84 LYS A CA 1
ATOM 723 C C . LYS A 1 84 ? 15.618 -4.405 -14.680 1.00 82.50 84 LYS A C 1
ATOM 725 O O . LYS A 1 84 ? 14.897 -4.504 -13.686 1.00 82.50 84 LYS A O 1
ATOM 730 N N . ALA A 1 85 ? 15.294 -4.924 -15.865 1.00 82.69 85 ALA A N 1
ATOM 731 C CA . ALA A 1 85 ? 14.049 -5.647 -16.112 1.00 82.69 85 ALA A CA 1
ATOM 732 C C . ALA A 1 85 ? 13.947 -6.929 -15.270 1.00 82.69 85 ALA A C 1
ATOM 734 O O . ALA A 1 85 ? 12.896 -7.239 -14.717 1.00 82.69 85 ALA A O 1
ATOM 735 N N . LYS A 1 86 ? 15.048 -7.672 -15.117 1.00 86.50 86 LYS A N 1
ATOM 736 C CA . LYS A 1 86 ? 15.077 -8.844 -14.237 1.00 86.50 86 LYS A CA 1
ATOM 737 C C . LYS A 1 86 ? 14.896 -8.439 -12.774 1.00 86.50 86 LYS A C 1
ATOM 739 O O . LYS A 1 86 ? 14.116 -9.066 -12.061 1.00 86.50 86 LYS A O 1
ATOM 744 N N . ARG A 1 87 ? 15.574 -7.372 -12.346 1.00 86.75 87 ARG A N 1
ATOM 745 C CA . ARG A 1 87 ? 15.569 -6.921 -10.955 1.00 86.75 87 ARG A CA 1
ATOM 746 C C . ARG A 1 87 ? 14.197 -6.438 -10.497 1.00 86.75 87 ARG A C 1
ATOM 748 O O . ARG A 1 87 ? 13.756 -6.821 -9.419 1.00 86.75 87 ARG A O 1
ATOM 755 N N . ILE A 1 88 ? 13.492 -5.655 -11.312 1.00 85.69 88 ILE A N 1
ATOM 756 C CA . ILE A 1 88 ? 12.147 -5.190 -10.951 1.00 85.69 88 ILE A CA 1
ATOM 757 C C . ILE A 1 88 ? 11.143 -6.347 -10.876 1.00 85.69 88 ILE A C 1
ATOM 759 O O . ILE A 1 88 ? 10.320 -6.358 -9.969 1.00 85.69 88 ILE A O 1
ATOM 763 N N . VAL A 1 89 ? 11.266 -7.367 -11.735 1.00 84.12 89 VAL A N 1
ATOM 764 C CA . VAL A 1 89 ? 10.444 -8.586 -11.666 1.00 84.12 89 VAL 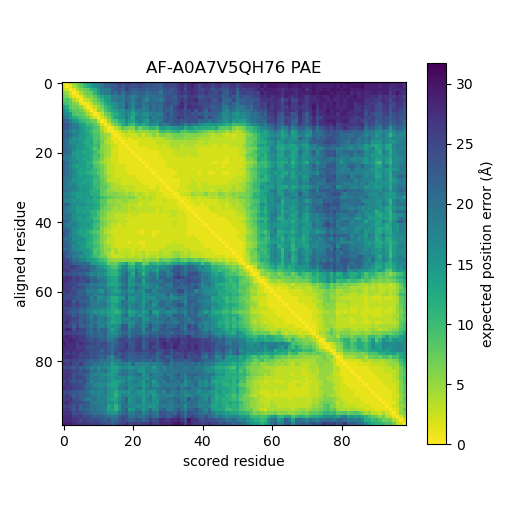A CA 1
ATOM 765 C C . VAL A 1 89 ? 10.743 -9.381 -10.392 1.00 84.12 89 VAL A C 1
ATOM 767 O O . VAL A 1 89 ? 9.825 -9.912 -9.773 1.00 84.12 89 VAL A O 1
ATOM 770 N N . GLU A 1 90 ? 12.004 -9.464 -9.956 1.00 87.25 90 GLU A N 1
ATOM 771 C CA . GLU A 1 90 ? 12.347 -10.080 -8.666 1.00 87.25 90 GLU A CA 1
ATOM 772 C C . GLU A 1 90 ? 11.741 -9.317 -7.483 1.00 87.25 90 GLU A C 1
ATOM 774 O O . GLU A 1 90 ? 11.207 -9.939 -6.565 1.00 87.25 90 GLU A O 1
ATOM 779 N N . LEU A 1 91 ? 11.791 -7.982 -7.514 1.00 85.25 91 LEU A N 1
ATOM 780 C CA . LEU A 1 91 ? 11.180 -7.134 -6.491 1.00 85.25 91 LEU A CA 1
ATOM 781 C C . LEU A 1 91 ? 9.654 -7.299 -6.488 1.00 85.25 91 LEU A C 1
ATOM 783 O O . LEU A 1 91 ? 9.084 -7.525 -5.429 1.00 85.25 91 LEU A O 1
ATOM 787 N N . GLN A 1 92 ? 9.004 -7.309 -7.654 1.00 80.81 92 GLN A N 1
ATOM 788 C CA . GLN A 1 92 ? 7.563 -7.564 -7.786 1.00 80.81 92 GLN A CA 1
ATOM 789 C C . GLN A 1 92 ? 7.168 -8.938 -7.245 1.00 80.81 92 GLN A C 1
ATOM 791 O O . GLN A 1 92 ? 6.255 -9.029 -6.433 1.00 80.81 92 GLN A O 1
ATOM 796 N N . LYS A 1 93 ? 7.920 -9.996 -7.566 1.00 81.19 93 LYS A N 1
ATOM 797 C CA . LYS A 1 93 ? 7.670 -11.334 -7.009 1.00 81.19 93 LYS A CA 1
ATOM 798 C C . LYS A 1 93 ? 7.769 -11.380 -5.487 1.00 81.19 93 LYS A C 1
ATOM 800 O O . LYS A 1 93 ? 7.037 -12.140 -4.865 1.00 81.19 93 LYS A O 1
ATOM 805 N N . LYS A 1 94 ? 8.653 -10.589 -4.871 1.00 78.94 94 LYS A N 1
ATOM 806 C CA . LYS A 1 94 ? 8.721 -10.470 -3.402 1.00 78.94 94 LYS A CA 1
ATOM 807 C C . LYS A 1 94 ? 7.516 -9.736 -2.815 1.00 78.94 94 LYS A C 1
ATOM 809 O O . LYS A 1 94 ? 7.152 -10.001 -1.673 1.00 78.94 94 LYS A O 1
ATOM 814 N N . LEU A 1 95 ? 6.911 -8.833 -3.584 1.00 75.50 95 LEU A N 1
ATOM 815 C CA . LEU A 1 95 ? 5.671 -8.149 -3.216 1.00 75.50 95 LEU A CA 1
ATOM 816 C C . LEU A 1 95 ? 4.448 -9.057 -3.373 1.00 75.50 95 LEU A C 1
ATOM 818 O O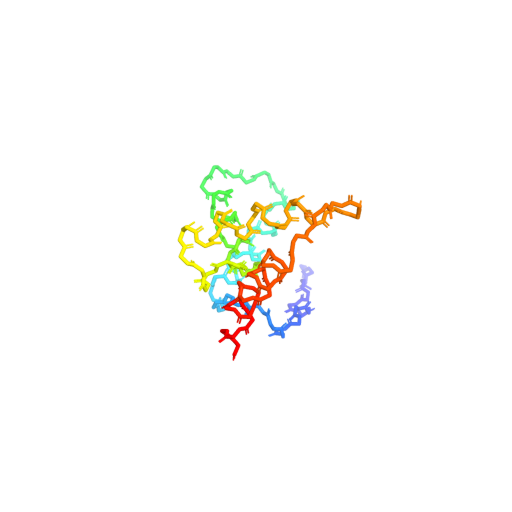 . LEU A 1 95 ? 3.569 -9.028 -2.521 1.00 75.50 95 LEU A O 1
ATOM 822 N N . GLU A 1 96 ? 4.414 -9.881 -4.421 1.00 68.44 96 GLU A N 1
ATOM 823 C CA . GLU A 1 96 ? 3.310 -10.803 -4.726 1.00 68.44 96 GLU A CA 1
ATOM 824 C C . GLU A 1 96 ? 3.376 -12.116 -3.926 1.00 68.44 96 GLU A C 1
ATOM 826 O O . GLU A 1 96 ? 2.348 -12.684 -3.578 1.00 68.44 96 GLU A O 1
ATOM 831 N N . GLY A 1 97 ? 4.576 -12.601 -3.591 1.00 58.66 97 GLY A N 1
ATOM 832 C CA . GLY A 1 97 ? 4.818 -13.869 -2.886 1.00 58.66 97 GLY A CA 1
ATOM 833 C C . GLY A 1 97 ? 4.511 -13.864 -1.382 1.00 58.66 97 GLY A C 1
ATOM 834 O O . GLY A 1 97 ? 4.937 -14.777 -0.677 1.00 58.66 97 GLY A O 1
ATOM 835 N N . ARG A 1 98 ? 3.810 -12.839 -0.885 1.00 52.41 98 ARG A N 1
ATOM 836 C CA . ARG A 1 98 ? 3.216 -12.777 0.463 1.00 52.41 98 ARG A CA 1
ATOM 837 C C . ARG A 1 98 ? 1.684 -12.939 0.435 1.00 52.41 98 ARG A C 1
ATOM 839 O O . ARG A 1 98 ? 1.011 -12.417 1.318 1.00 52.41 98 ARG A O 1
ATOM 846 N N . ASN A 1 99 ? 1.155 -13.635 -0.571 1.00 41.44 99 ASN A N 1
ATOM 847 C CA . ASN A 1 99 ? -0.231 -14.113 -0.603 1.00 41.44 99 ASN A CA 1
ATOM 848 C C . ASN A 1 99 ? -0.299 -15.572 -0.143 1.00 41.44 99 ASN A C 1
ATOM 850 O O . ASN A 1 99 ? 0.458 -16.389 -0.718 1.00 41.44 99 ASN A O 1
#

Radius of gyration: 18.96 Å; Cα contacts (8 Å, |Δi|>4): 46; chains: 1; bounding box: 55×32×40 Å

pLDDT: mean 74.94, std 15.52, range [39.12, 92.75]

Sequence (99 aa):
MENFPKEYYDYKESPLPPEEQEELNNLRRIQFERELNEEERQRFLELSQKEKGNKEEGLSETEKTEYRQLSREQIDGTDWTPEKAKRIVELQKKLEGRN

Foldseek 3Di:
DDDDDPDDDPPPDQQDDPVLVVLLVVLVVVVVVDDDDPVSVVSNVVSVDVRVPPLQPLDDPVLVVLLVVLVVQPDPPHPDDPVSVVSNVVSNCSSVVVD

Secondary structure (DSSP, 8-state):
-----------S---S-HHHHHHHHHHHHHHHHS---HHHHHHHHHHHHHHT--TTTTS-HHHHHHHHHHHHT-STT----HHHHHHHHHHHHHHHTT-